Protein AF-A0A2P5E4Z8-F1 (afdb_monomer)

InterPro domains:
  IPR021109 Aspartic peptidase domain superfamily [G3DSA:2.40.70.10] (1-55)
  IPR021109 Aspartic peptidase domain superfamily [G3DSA:2.40.70.10] (56-111)
  IPR021109 Aspartic peptidase domain superfamily [SSF50630] (8-111)
  IPR032861 Xylanase inhibitor, N-terminal [PF14543] (7-56)
  IPR051708 Plant Aspartic Proteinase A1 [PTHR47967] (7-111)

Sequence (111 aa):
MKNYGDQGNIAGILGLGWGPGSLVKQLGSRAGGRFSYCLQRADGNHQRNTFLQFGSDIPSRSGLQTTDLLQYGSEEAYFVDLVDISIAGSRLHIPSDHFIRRGSRGGTIFD

Foldseek 3Di:
DDDQDPPPRDVDDAACFPDCPHPCNVCPVFQPSDKDWDDDDPPVPPPDDIDIGGDPRDDDDPPDDDFDFDDDDNDRFGFTQDQFDADPNRTPPPPSVQQDDDPPDHTHTDD

pLDDT: mean 89.05, std 12.84, range [41.41, 98.19]

Structure (mmCIF, N/CA/C/O backbone):
data_AF-A0A2P5E4Z8-F1
#
_entry.id   AF-A0A2P5E4Z8-F1
#
loop_
_atom_site.group_PDB
_atom_site.id
_atom_site.type_symbol
_atom_site.label_atom_id
_atom_site.label_alt_id
_atom_site.label_comp_id
_atom_site.label_asym_id
_atom_site.label_entity_id
_atom_site.label_seq_id
_atom_site.pdbx_PDB_ins_code
_atom_site.Cartn_x
_atom_site.Cartn_y
_atom_site.Cartn_z
_atom_site.occupancy
_atom_site.B_iso_or_equiv
_atom_site.auth_seq_id
_atom_site.auth_comp_id
_atom_site.auth_asym_id
_atom_site.auth_atom_id
_atom_site.pdbx_PDB_model_num
ATOM 1 N N . MET A 1 1 ? 28.382 20.282 -12.546 1.00 41.41 1 MET A N 1
ATOM 2 C CA . MET A 1 1 ? 27.494 19.102 -12.486 1.00 41.41 1 MET A CA 1
ATOM 3 C C . MET A 1 1 ? 26.542 19.334 -11.323 1.00 41.41 1 MET A C 1
ATOM 5 O O . MET A 1 1 ? 27.034 19.587 -10.233 1.00 41.41 1 MET A O 1
ATOM 9 N N . LYS A 1 2 ? 25.224 19.408 -11.547 1.00 44.84 2 LYS A N 1
ATOM 10 C CA . LYS A 1 2 ? 24.263 19.544 -10.439 1.00 44.84 2 LYS A CA 1
ATOM 11 C C . LYS A 1 2 ? 24.086 18.162 -9.813 1.00 4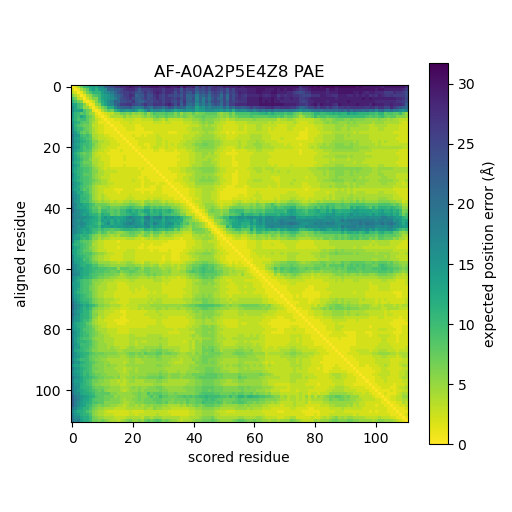4.84 2 LYS A C 1
ATOM 13 O O . LYS A 1 2 ? 23.712 17.233 -10.522 1.00 44.84 2 LYS A O 1
ATOM 18 N N . ASN A 1 3 ? 24.399 18.032 -8.529 1.00 48.16 3 ASN A N 1
ATOM 19 C CA . ASN A 1 3 ? 24.168 16.804 -7.777 1.00 48.16 3 ASN A CA 1
ATOM 20 C C . ASN A 1 3 ? 22.684 16.757 -7.394 1.00 48.16 3 ASN A C 1
ATOM 22 O O . ASN A 1 3 ? 22.186 17.645 -6.704 1.00 48.16 3 ASN A O 1
ATOM 26 N N . TYR A 1 4 ? 21.967 15.753 -7.891 1.00 50.88 4 TYR A N 1
ATOM 27 C CA . T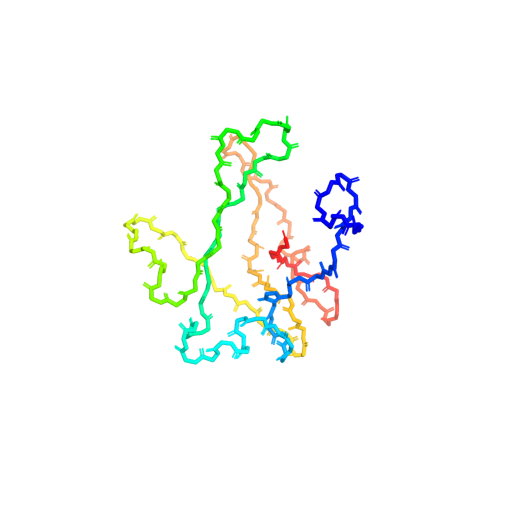YR A 1 4 ? 20.614 15.445 -7.438 1.00 50.88 4 TYR A CA 1
ATOM 28 C C . TYR A 1 4 ? 20.716 14.784 -6.056 1.00 50.88 4 TYR A C 1
ATOM 30 O O . TYR A 1 4 ? 21.504 13.855 -5.900 1.00 50.88 4 TYR A O 1
ATOM 38 N N . GLY A 1 5 ? 19.955 15.259 -5.063 1.00 54.31 5 GLY A N 1
ATOM 39 C CA . GLY A 1 5 ? 19.908 14.646 -3.725 1.00 54.31 5 GLY A CA 1
ATOM 40 C C . GLY A 1 5 ? 20.076 15.586 -2.527 1.00 54.31 5 GLY A C 1
ATOM 41 O O . GLY A 1 5 ? 19.695 15.197 -1.428 1.00 54.3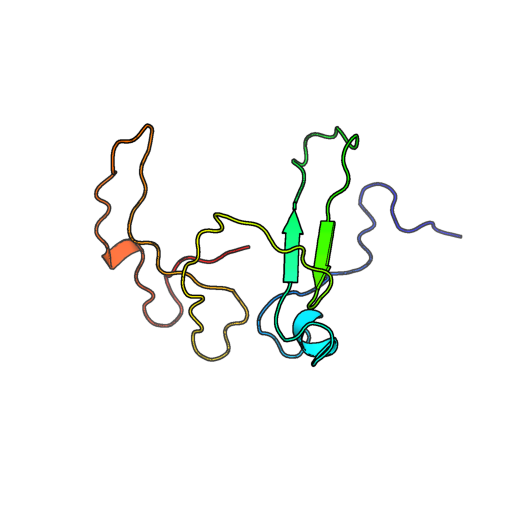1 5 GLY A O 1
ATOM 42 N N . ASP A 1 6 ? 20.545 16.823 -2.711 1.00 48.16 6 ASP A N 1
ATOM 43 C CA . ASP A 1 6 ? 20.536 17.807 -1.619 1.00 48.16 6 ASP A CA 1
ATOM 44 C C . ASP A 1 6 ? 19.133 18.420 -1.472 1.00 48.16 6 ASP A C 1
ATOM 46 O O . ASP A 1 6 ? 18.444 18.667 -2.469 1.00 48.16 6 ASP A O 1
ATOM 50 N N . GLN A 1 7 ? 18.706 18.574 -0.214 1.00 54.75 7 GLN A N 1
ATOM 51 C CA . GLN A 1 7 ? 17.349 18.871 0.273 1.00 54.75 7 GLN A CA 1
ATOM 52 C C . GLN A 1 7 ? 16.431 19.574 -0.748 1.00 54.75 7 GLN A C 1
ATOM 54 O O . GLN A 1 7 ? 16.540 20.773 -0.988 1.00 54.75 7 GLN A O 1
ATOM 59 N N . GLY A 1 8 ? 15.494 18.805 -1.321 1.00 60.41 8 GLY A N 1
ATOM 60 C CA . GLY A 1 8 ? 14.443 19.296 -2.228 1.00 60.41 8 GLY A CA 1
ATOM 61 C C . GLY A 1 8 ? 14.540 18.810 -3.679 1.00 60.41 8 GLY A C 1
ATOM 62 O O . GLY A 1 8 ? 13.572 18.936 -4.424 1.00 60.41 8 GLY A O 1
ATOM 63 N N . ASN A 1 9 ? 15.653 18.197 -4.089 1.00 67.12 9 ASN A N 1
ATOM 64 C CA . ASN A 1 9 ? 15.837 17.702 -5.460 1.00 67.12 9 ASN A CA 1
ATOM 65 C C . ASN A 1 9 ? 15.360 16.247 -5.635 1.00 67.12 9 ASN A C 1
ATOM 67 O O . ASN A 1 9 ? 16.162 15.341 -5.865 1.00 67.12 9 ASN A O 1
ATOM 71 N N . ILE A 1 10 ? 14.047 16.021 -5.532 1.00 75.25 10 ILE A N 1
ATOM 72 C CA . ILE A 1 10 ? 13.414 14.748 -5.910 1.00 75.25 10 ILE A CA 1
ATOM 73 C C . ILE A 1 10 ? 13.456 14.625 -7.439 1.00 75.25 10 ILE A C 1
ATOM 75 O O . ILE A 1 10 ? 12.907 15.464 -8.148 1.00 75.25 10 ILE A O 1
ATOM 79 N N . ALA A 1 11 ? 14.107 13.579 -7.956 1.00 84.56 11 ALA A N 1
ATOM 80 C CA . ALA A 1 11 ? 14.218 13.343 -9.400 1.00 84.56 11 ALA A CA 1
ATOM 81 C C . ALA A 1 11 ? 12.990 12.632 -10.006 1.00 84.56 11 ALA A C 1
ATOM 83 O O . ALA A 1 11 ? 12.874 12.541 -11.226 1.00 84.56 11 ALA A O 1
ATOM 84 N N . GLY A 1 12 ? 12.082 12.120 -9.171 1.00 88.12 12 GLY A N 1
ATOM 85 C CA . GLY A 1 12 ? 10.866 11.446 -9.613 1.00 88.12 12 GLY A CA 1
ATOM 86 C C . GLY A 1 12 ? 10.152 10.693 -8.494 1.00 88.12 12 GLY A C 1
ATOM 87 O O . GLY A 1 12 ? 10.535 10.767 -7.328 1.00 88.12 12 GLY A O 1
ATOM 88 N N . ILE A 1 13 ? 9.110 9.957 -8.879 1.00 89.81 13 ILE A N 1
ATOM 89 C CA . ILE A 1 13 ? 8.274 9.155 -7.983 1.00 89.81 13 ILE A CA 1
ATOM 90 C C . ILE A 1 13 ? 8.467 7.679 -8.329 1.00 89.81 13 ILE A C 1
ATOM 92 O O . ILE A 1 13 ? 8.390 7.291 -9.495 1.00 89.81 13 ILE A O 1
ATOM 96 N N . LEU A 1 14 ? 8.694 6.855 -7.308 1.00 93.31 14 LEU A N 1
ATOM 97 C CA . LEU A 1 14 ? 8.729 5.402 -7.429 1.00 93.31 14 LEU A CA 1
ATOM 98 C C . LEU A 1 14 ? 7.352 4.848 -7.048 1.00 93.31 14 LEU A C 1
ATOM 100 O O . LEU A 1 14 ? 6.993 4.818 -5.876 1.00 93.31 14 LEU A O 1
ATOM 104 N N . GLY A 1 15 ? 6.573 4.426 -8.044 1.00 95.31 15 GLY A N 1
ATOM 105 C CA . GLY A 1 15 ? 5.242 3.857 -7.825 1.00 95.31 15 GLY A CA 1
ATOM 106 C C . GLY A 1 15 ? 5.299 2.399 -7.368 1.00 95.31 15 GLY A C 1
ATOM 107 O O . GLY A 1 15 ? 5.934 1.568 -8.023 1.00 95.31 15 GLY A O 1
ATOM 108 N N . LEU A 1 16 ? 4.602 2.077 -6.276 1.00 95.94 16 LEU A N 1
ATOM 109 C CA . LEU A 1 16 ? 4.508 0.717 -5.725 1.00 95.94 16 LEU A CA 1
ATOM 110 C C . LEU A 1 16 ? 3.107 0.102 -5.809 1.00 95.94 16 LEU A C 1
ATOM 112 O O . LEU A 1 16 ? 2.969 -1.053 -5.444 1.00 95.94 16 LEU A O 1
ATOM 116 N N . GLY A 1 17 ? 2.100 0.833 -6.295 1.00 95.06 17 GLY A N 1
ATOM 117 C CA . GLY A 1 17 ? 0.706 0.377 -6.339 1.00 95.06 17 GLY A CA 1
ATOM 118 C C . GLY A 1 17 ? 0.408 -0.751 -7.337 1.00 95.06 17 GLY A C 1
ATOM 119 O O . GLY A 1 17 ? 1.288 -1.314 -7.997 1.00 95.06 17 GLY A O 1
ATOM 120 N N . TRP A 1 18 ? -0.880 -1.043 -7.519 1.00 94.31 18 TRP A N 1
ATOM 121 C CA . TRP A 1 18 ? -1.367 -2.030 -8.488 1.00 94.31 18 TRP A CA 1
ATOM 122 C C . TRP A 1 18 ? -1.280 -1.571 -9.949 1.00 94.31 18 TRP A C 1
ATOM 124 O O 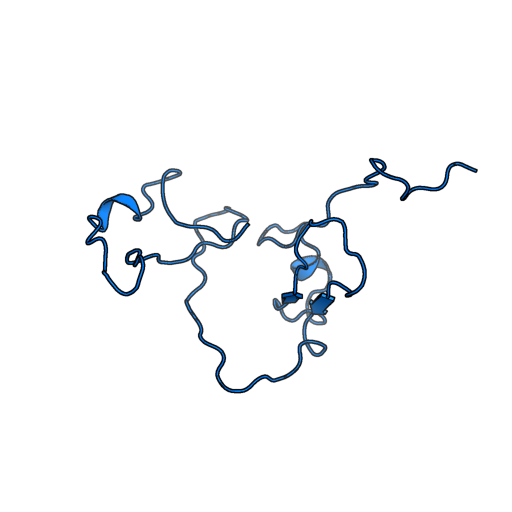. TRP A 1 18 ? -1.603 -2.350 -10.847 1.00 94.31 18 TRP A O 1
ATOM 134 N N . GLY A 1 19 ? -0.859 -0.338 -10.225 1.00 94.44 19 GLY A N 1
ATOM 135 C CA . GLY A 1 19 ? -0.763 0.203 -11.581 1.00 94.44 19 GLY A CA 1
ATOM 136 C C . GLY A 1 19 ? 0.232 -0.538 -12.475 1.00 94.44 19 GLY A C 1
ATOM 137 O O . GLY A 1 19 ? 1.264 -0.992 -11.982 1.00 94.44 19 GLY A O 1
ATOM 138 N N . PRO A 1 20 ? -0.016 -0.662 -13.795 1.00 93.38 20 PRO A N 1
ATOM 139 C CA . PRO A 1 20 ? 0.903 -1.323 -14.732 1.00 93.38 20 PRO A CA 1
ATOM 140 C C . PRO A 1 20 ? 2.300 -0.685 -14.766 1.00 93.38 20 PRO A C 1
ATOM 142 O O . PRO A 1 20 ? 3.275 -1.372 -15.056 1.00 93.38 20 PRO A O 1
ATOM 145 N N . GLY A 1 21 ? 2.402 0.606 -14.436 1.00 94.62 21 GLY A N 1
ATOM 146 C CA . GLY A 1 21 ? 3.670 1.321 -14.317 1.00 94.62 21 GLY A CA 1
ATOM 147 C C . GLY A 1 21 ? 4.401 1.116 -12.987 1.00 94.62 21 GLY A C 1
ATOM 148 O O . GLY A 1 21 ? 5.476 1.684 -12.819 1.00 94.62 21 GLY A O 1
ATOM 149 N N . SER A 1 22 ? 3.872 0.344 -12.032 1.00 96.00 22 SER A N 1
ATOM 150 C CA . SER A 1 22 ? 4.527 0.174 -10.733 1.00 96.00 22 SER A CA 1
ATOM 151 C C . SER A 1 22 ? 5.798 -0.663 -10.830 1.00 96.00 22 SER A C 1
ATOM 153 O O . SER A 1 22 ? 5.893 -1.604 -11.623 1.00 96.00 22 SER A O 1
ATOM 155 N N . LEU A 1 23 ? 6.786 -0.355 -9.987 1.00 97.19 23 LEU A N 1
ATOM 156 C CA . LEU A 1 23 ? 8.047 -1.095 -9.963 1.00 97.19 23 LEU A CA 1
ATOM 157 C C . LEU A 1 23 ? 7.822 -2.573 -9.609 1.00 97.19 23 LEU A C 1
ATOM 159 O O . LEU A 1 23 ? 8.480 -3.449 -10.167 1.00 97.19 23 LEU A O 1
ATOM 163 N N . VAL A 1 24 ? 6.844 -2.859 -8.743 1.00 96.38 24 VAL A N 1
ATOM 164 C CA . VAL A 1 24 ? 6.453 -4.229 -8.372 1.00 96.38 24 VAL A CA 1
ATOM 165 C C . VAL A 1 24 ? 6.017 -5.020 -9.609 1.00 96.38 24 VAL A C 1
ATOM 167 O O . VAL A 1 24 ? 6.453 -6.158 -9.789 1.00 96.38 24 VAL A O 1
ATOM 170 N N . LYS A 1 25 ? 5.205 -4.419 -10.493 1.00 96.25 25 LYS A N 1
ATOM 171 C CA . LYS A 1 25 ? 4.789 -5.056 -11.750 1.00 96.25 25 LYS A CA 1
ATOM 172 C C . LYS A 1 25 ? 5.921 -5.141 -12.768 1.00 96.25 25 LYS A C 1
ATOM 174 O O . LYS A 1 25 ? 6.077 -6.188 -13.391 1.00 96.25 25 LYS A O 1
ATOM 179 N N . GLN A 1 26 ? 6.735 -4.095 -12.903 1.00 97.25 26 GLN A N 1
ATOM 180 C CA . GLN A 1 26 ? 7.869 -4.076 -13.837 1.00 97.25 26 GLN A CA 1
ATOM 181 C C . GLN A 1 26 ? 8.922 -5.147 -13.515 1.00 97.25 26 GLN A C 1
ATOM 183 O O . GLN A 1 26 ? 9.505 -5.736 -14.422 1.00 97.25 26 GLN A O 1
ATOM 188 N N . LEU A 1 27 ? 9.144 -5.448 -12.232 1.00 97.38 27 LEU A N 1
ATOM 189 C CA . LEU A 1 27 ? 10.038 -6.527 -11.800 1.00 97.38 27 LEU A CA 1
ATOM 190 C C . LEU A 1 27 ? 9.469 -7.933 -12.063 1.00 97.38 27 LEU A C 1
ATOM 192 O O . LEU A 1 27 ? 10.224 -8.910 -12.038 1.00 97.38 27 LEU A O 1
ATOM 196 N N . GLY A 1 28 ? 8.163 -8.053 -12.313 1.00 96.44 28 GLY A N 1
ATOM 197 C CA . GLY A 1 28 ? 7.500 -9.303 -12.675 1.00 96.44 28 GLY A CA 1
ATOM 198 C C . GLY A 1 28 ? 7.802 -10.437 -11.695 1.00 96.44 28 GLY A C 1
ATOM 199 O O . GLY A 1 28 ? 7.630 -10.302 -10.481 1.00 96.44 28 GLY A O 1
ATOM 200 N N . SER A 1 29 ? 8.296 -11.562 -12.216 1.00 96.75 29 SER A N 1
ATOM 201 C CA . SER A 1 29 ? 8.627 -12.748 -11.416 1.00 96.75 29 SER A CA 1
ATOM 202 C C . SER A 1 29 ? 9.716 -12.510 -10.366 1.00 96.75 29 SER A C 1
ATOM 204 O O . SER A 1 29 ? 9.731 -13.218 -9.364 1.00 96.75 29 SER A O 1
ATOM 206 N N . ARG A 1 30 ? 10.587 -11.501 -10.537 1.00 96.56 30 ARG A N 1
ATOM 207 C CA . ARG A 1 30 ? 11.627 -11.169 -9.546 1.00 96.56 30 ARG A CA 1
ATOM 208 C C . ARG A 1 30 ? 11.026 -10.614 -8.260 1.00 96.56 30 ARG A C 1
ATOM 210 O O . ARG A 1 30 ? 11.458 -10.986 -7.177 1.00 96.56 30 ARG A O 1
A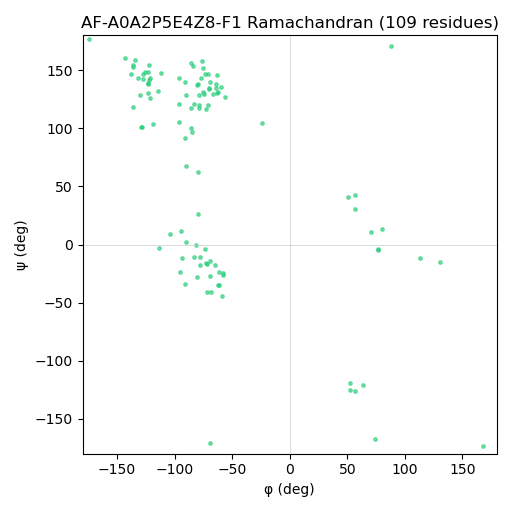TOM 217 N N . ALA A 1 31 ? 10.010 -9.758 -8.375 1.00 96.75 31 ALA A N 1
ATOM 218 C CA . ALA A 1 31 ? 9.248 -9.300 -7.216 1.00 96.75 31 ALA A CA 1
ATOM 219 C C . ALA A 1 31 ? 8.191 -10.327 -6.789 1.00 96.75 31 ALA A C 1
ATOM 221 O O . ALA A 1 31 ? 7.805 -10.374 -5.622 1.00 96.75 31 ALA A O 1
ATOM 222 N N . GLY A 1 32 ? 7.685 -11.140 -7.723 1.00 95.94 32 GLY A N 1
ATOM 223 C CA . GLY A 1 32 ? 6.613 -12.099 -7.456 1.00 95.94 32 GLY A CA 1
ATOM 224 C C . GLY A 1 32 ? 5.360 -11.429 -6.885 1.00 95.94 32 GLY A C 1
ATOM 225 O O . GLY A 1 32 ? 4.682 -12.021 -6.053 1.00 95.94 32 GLY A O 1
ATOM 226 N N . GLY A 1 33 ? 5.112 -10.166 -7.253 1.00 94.62 33 GLY A N 1
ATOM 227 C CA . GLY A 1 33 ? 4.018 -9.354 -6.713 1.00 94.62 33 GLY A CA 1
ATOM 228 C C . GLY A 1 33 ? 4.192 -8.905 -5.257 1.00 94.62 33 GLY A C 1
ATOM 229 O O . GLY A 1 33 ? 3.233 -8.417 -4.670 1.00 94.62 33 GLY A O 1
ATOM 230 N N . ARG A 1 34 ? 5.377 -9.072 -4.654 1.00 95.50 34 ARG A N 1
ATOM 231 C CA . ARG A 1 34 ? 5.621 -8.789 -3.233 1.00 95.50 34 ARG A CA 1
ATOM 232 C C . ARG A 1 34 ? 6.732 -7.769 -3.044 1.00 95.50 34 ARG A C 1
ATOM 234 O O . ARG A 1 34 ? 7.773 -7.826 -3.701 1.00 95.50 34 ARG A O 1
ATOM 241 N N . PHE A 1 35 ? 6.529 -6.898 -2.069 1.00 96.31 35 PHE A N 1
ATOM 242 C CA . PHE A 1 35 ? 7.545 -6.007 -1.534 1.00 96.31 35 PHE A CA 1
ATOM 243 C C . PHE A 1 35 ? 7.347 -5.861 -0.024 1.00 96.31 35 PHE A C 1
ATOM 245 O O . PHE A 1 35 ? 6.276 -6.154 0.505 1.00 96.31 35 PHE A O 1
ATOM 252 N N . SER A 1 36 ? 8.387 -5.429 0.676 1.00 95.44 36 SER A N 1
ATOM 253 C CA . SER A 1 36 ? 8.310 -5.041 2.083 1.00 95.44 36 SER A CA 1
ATOM 254 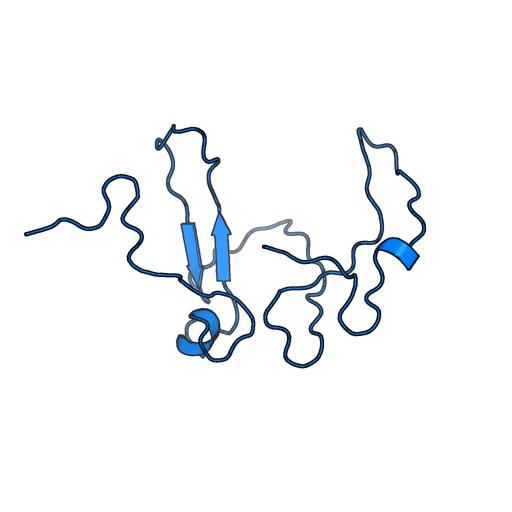C C . SER A 1 36 ? 9.127 -3.782 2.296 1.00 95.44 36 SER A C 1
ATOM 256 O O . SER A 1 36 ? 10.159 -3.602 1.643 1.00 95.44 36 SER A O 1
ATOM 258 N N . TYR A 1 37 ? 8.682 -2.925 3.208 1.00 93.50 37 TYR A N 1
ATOM 259 C CA . TYR A 1 37 ? 9.410 -1.719 3.552 1.00 93.50 37 TYR A CA 1
ATOM 260 C C . TYR A 1 37 ? 9.465 -1.492 5.058 1.00 93.50 37 TYR A C 1
ATOM 262 O O . TYR A 1 37 ? 8.590 -1.906 5.816 1.00 93.50 37 TYR A O 1
ATOM 270 N N . CYS A 1 38 ? 10.515 -0.800 5.485 1.00 90.06 38 CYS A N 1
ATOM 271 C CA . CYS A 1 38 ? 10.646 -0.265 6.831 1.00 90.06 38 CYS A CA 1
ATOM 272 C C . CYS A 1 38 ? 11.024 1.209 6.699 1.00 90.06 38 CYS A C 1
ATOM 274 O O . CYS A 1 38 ? 12.173 1.538 6.387 1.00 90.06 38 CYS A O 1
ATOM 276 N N . LEU A 1 39 ? 10.030 2.083 6.870 1.00 87.44 39 LEU A N 1
ATOM 277 C CA . LEU A 1 39 ? 10.231 3.528 6.857 1.00 87.44 39 LEU A CA 1
ATOM 278 C C . LEU A 1 39 ? 10.751 3.976 8.223 1.00 87.44 39 LEU A C 1
ATOM 280 O O . LEU A 1 39 ? 10.271 3.534 9.266 1.00 87.44 39 LEU A O 1
ATOM 284 N N . GLN A 1 40 ? 11.737 4.865 8.205 1.00 85.06 40 GLN A N 1
ATOM 285 C CA . GLN A 1 40 ? 12.191 5.568 9.396 1.00 85.06 40 GLN A CA 1
ATOM 286 C C . GLN A 1 40 ? 11.319 6.803 9.600 1.00 85.06 40 GLN A C 1
ATOM 288 O O . GLN A 1 40 ? 10.735 7.336 8.653 1.00 85.06 40 GLN A O 1
ATOM 293 N N . ARG A 1 41 ? 11.249 7.276 10.843 1.00 80.81 41 ARG A N 1
ATOM 294 C CA . ARG A 1 41 ? 10.591 8.549 11.134 1.00 80.81 41 ARG A CA 1
ATOM 295 C C . ARG A 1 41 ? 11.365 9.672 10.446 1.00 80.81 41 ARG A C 1
ATOM 297 O O . ARG A 1 41 ? 12.590 9.689 10.466 1.00 80.81 41 ARG A O 1
ATOM 304 N N . ALA A 1 42 ? 10.644 10.620 9.861 1.00 74.38 42 ALA A N 1
ATOM 305 C CA . ALA A 1 42 ? 11.229 11.833 9.305 1.00 74.38 42 ALA A CA 1
ATOM 306 C C . ALA A 1 4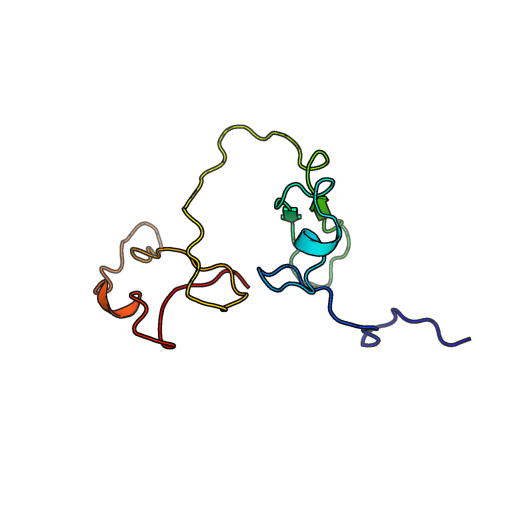2 ? 11.518 12.849 10.428 1.00 74.38 42 ALA A C 1
ATOM 308 O O . ALA A 1 42 ? 10.914 13.914 10.482 1.00 74.38 42 ALA A O 1
ATOM 309 N N . ASP A 1 43 ? 12.391 12.491 11.371 1.00 78.19 43 ASP A N 1
ATOM 310 C CA . ASP A 1 43 ? 12.750 13.317 12.536 1.00 78.19 43 ASP A CA 1
ATOM 311 C C . ASP A 1 43 ? 14.131 13.991 12.402 1.00 78.19 43 ASP A C 1
ATOM 313 O O . ASP A 1 43 ? 14.639 14.582 13.353 1.00 78.19 43 ASP A O 1
ATOM 317 N N . GLY A 1 44 ? 14.737 13.915 11.212 1.00 67.94 44 GLY A N 1
ATOM 318 C CA . GLY A 1 44 ? 16.067 14.456 10.919 1.00 67.94 44 GLY A CA 1
ATOM 319 C C . GLY A 1 44 ? 17.222 13.611 11.463 1.00 67.94 44 GLY A C 1
ATOM 320 O O . GLY A 1 44 ? 18.380 13.905 11.165 1.00 67.94 44 GLY A O 1
ATOM 321 N N . ASN A 1 45 ? 16.943 12.541 12.216 1.00 70.38 45 ASN A N 1
ATOM 322 C CA . ASN A 1 45 ? 17.963 11.629 12.709 1.00 70.38 45 ASN A CA 1
ATOM 323 C C . ASN A 1 45 ? 18.191 10.476 11.716 1.00 70.38 45 ASN A C 1
ATOM 325 O O . ASN A 1 45 ? 17.578 9.412 11.787 1.00 70.38 45 ASN A O 1
ATOM 329 N N . HIS A 1 46 ? 19.138 10.665 10.798 1.00 70.19 46 HIS A N 1
ATOM 330 C CA . HIS A 1 46 ? 19.486 9.683 9.761 1.00 70.19 46 HIS A CA 1
ATOM 331 C C . HIS A 1 46 ? 20.401 8.541 10.247 1.00 70.19 46 HIS A C 1
ATOM 333 O O . HIS A 1 46 ? 21.141 7.954 9.464 1.00 70.19 46 HIS A O 1
ATOM 339 N N . GLN A 1 47 ? 20.371 8.196 11.537 1.00 72.94 47 GLN A N 1
ATOM 340 C CA . GLN A 1 47 ? 21.201 7.120 12.099 1.00 72.94 47 GLN A CA 1
ATOM 341 C C . GLN A 1 47 ? 20.807 5.709 11.634 1.00 72.94 47 GLN A C 1
ATOM 343 O O . GLN A 1 47 ? 21.560 4.761 11.859 1.00 72.94 47 GLN A O 1
ATOM 348 N N . ARG A 1 48 ? 19.629 5.535 11.022 1.00 74.56 48 A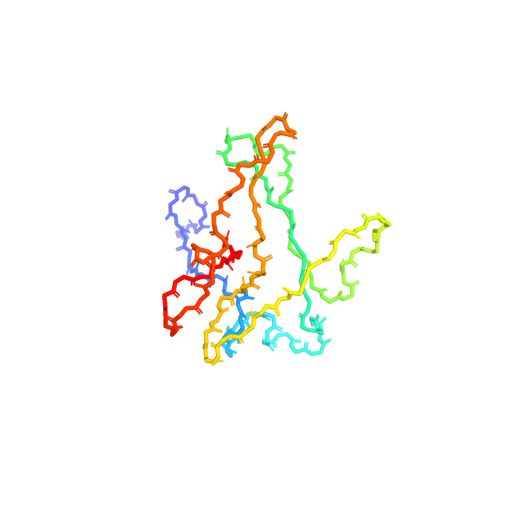RG A N 1
ATOM 349 C CA . ARG A 1 48 ? 19.129 4.235 10.556 1.00 74.56 48 ARG A CA 1
ATOM 350 C C . ARG A 1 48 ? 18.724 4.301 9.091 1.00 74.56 48 ARG A C 1
ATOM 352 O O . ARG A 1 48 ? 18.115 5.271 8.652 1.00 74.56 48 ARG A O 1
ATOM 359 N N . ASN A 1 49 ? 18.997 3.222 8.366 1.00 81.00 49 ASN A N 1
ATOM 360 C CA . ASN A 1 49 ? 18.562 3.080 6.983 1.00 81.00 49 ASN A CA 1
ATOM 361 C C . ASN A 1 49 ? 17.068 2.730 6.919 1.00 81.00 49 ASN A C 1
ATOM 363 O O . ASN A 1 49 ? 16.549 1.973 7.750 1.00 81.00 49 ASN A O 1
ATOM 367 N N . THR A 1 50 ? 16.380 3.274 5.916 1.00 86.31 50 THR A N 1
ATOM 368 C CA . THR A 1 50 ? 15.125 2.699 5.427 1.00 86.31 50 THR A CA 1
ATOM 369 C C . THR A 1 50 ? 15.444 1.475 4.577 1.00 86.31 50 THR A C 1
ATOM 371 O O . THR A 1 50 ? 16.550 1.337 4.052 1.00 86.31 50 THR A O 1
ATOM 374 N N . PHE A 1 51 ? 14.477 0.574 4.431 1.00 90.56 51 PHE A N 1
ATOM 375 C CA . PHE A 1 51 ? 14.619 -0.577 3.543 1.00 90.56 51 PHE A CA 1
ATOM 376 C C . PHE A 1 51 ? 13.393 -0.707 2.655 1.00 90.56 51 PHE A C 1
ATOM 378 O O . PHE A 1 51 ? 12.274 -0.471 3.110 1.00 90.56 51 PHE A O 1
ATOM 385 N N . LEU A 1 52 ? 13.629 -1.121 1.413 1.00 95.19 52 LEU A N 1
ATOM 386 C CA . LEU A 1 52 ? 12.631 -1.567 0.452 1.00 95.19 52 LEU A CA 1
ATOM 387 C C . LEU A 1 52 ? 13.191 -2.825 -0.216 1.00 95.19 52 LEU A C 1
ATOM 389 O O . LEU A 1 52 ? 14.261 -2.782 -0.819 1.00 95.19 52 LEU A O 1
ATOM 393 N N . GLN A 1 53 ? 12.501 -3.947 -0.052 1.00 96.44 53 GLN A N 1
ATOM 394 C CA . GLN A 1 53 ? 12.926 -5.266 -0.529 1.00 96.44 53 GLN A CA 1
ATOM 395 C C . GLN A 1 53 ? 11.811 -5.892 -1.356 1.00 96.44 53 GLN A C 1
ATOM 397 O O . GLN A 1 53 ? 10.637 -5.694 -1.046 1.00 96.44 53 GLN A O 1
ATOM 402 N N . PHE A 1 54 ? 12.170 -6.669 -2.375 1.00 97.44 54 PHE A N 1
ATOM 403 C CA . PHE A 1 54 ? 11.225 -7.275 -3.312 1.00 97.44 54 PHE A CA 1
ATOM 404 C C . PHE A 1 54 ? 11.380 -8.793 -3.336 1.00 97.44 54 PHE A C 1
ATOM 406 O O . PHE A 1 54 ? 12.479 -9.316 -3.172 1.00 97.44 54 PHE A O 1
ATOM 413 N N . GLY A 1 55 ? 10.278 -9.504 -3.576 1.00 96.75 55 GLY A N 1
ATOM 414 C CA . GLY A 1 55 ? 10.308 -10.939 -3.851 1.00 96.75 55 GLY A CA 1
ATOM 415 C C . GLY A 1 55 ? 11.063 -11.767 -2.811 1.00 96.75 55 GLY A C 1
ATOM 416 O O . GLY A 1 55 ? 10.653 -11.835 -1.655 1.00 96.75 55 GLY A O 1
ATOM 417 N N . SER A 1 56 ? 12.117 -12.459 -3.247 1.00 96.06 56 SER A N 1
ATOM 418 C CA . SER A 1 56 ? 12.928 -13.353 -2.407 1.00 96.06 56 SER A CA 1
ATOM 419 C C . SER A 1 56 ? 13.828 -12.634 -1.404 1.00 96.06 56 SER A C 1
ATOM 421 O O . SER A 1 56 ? 14.289 -13.274 -0.464 1.00 96.06 56 SER A O 1
ATOM 423 N N . ASP A 1 57 ? 14.062 -11.332 -1.575 1.00 95.88 57 ASP A N 1
ATOM 424 C CA . ASP A 1 57 ? 14.913 -10.553 -0.666 1.00 95.88 57 ASP A CA 1
ATOM 425 C C . ASP A 1 57 ? 14.182 -10.182 0.632 1.00 95.88 57 ASP A C 1
ATOM 427 O O . ASP A 1 57 ? 14.798 -9.698 1.582 1.00 95.88 57 ASP A O 1
ATOM 431 N N . ILE A 1 58 ? 12.864 -10.402 0.683 1.00 95.94 58 ILE A N 1
ATOM 432 C CA . ILE A 1 58 ? 12.042 -10.175 1.869 1.00 95.94 58 ILE A CA 1
ATOM 433 C C . ILE A 1 58 ? 12.352 -11.278 2.896 1.00 95.94 58 ILE A C 1
ATOM 435 O O . ILE A 1 58 ? 12.070 -12.453 2.635 1.00 95.94 58 ILE A O 1
ATOM 439 N N . PRO A 1 59 ? 12.895 -10.944 4.081 1.00 92.19 59 PRO A N 1
ATOM 440 C CA . PRO A 1 59 ? 13.253 -11.935 5.081 1.00 92.19 59 PRO A CA 1
ATOM 441 C C . PRO A 1 59 ? 12.003 -12.583 5.674 1.00 92.19 59 PRO A C 1
ATOM 443 O O . PRO A 1 59 ? 11.022 -11.907 5.993 1.00 92.19 59 PRO A O 1
ATOM 446 N N . SER A 1 60 ? 12.071 -13.895 5.899 1.00 91.19 60 SER A N 1
ATOM 447 C CA . SER A 1 60 ? 11.049 -14.597 6.674 1.00 91.19 60 SER A CA 1
ATOM 448 C C . SER A 1 60 ? 11.038 -14.074 8.111 1.00 91.19 60 SER A C 1
ATOM 450 O O . SER A 1 60 ? 12.084 -13.970 8.757 1.00 91.19 60 SER A O 1
ATOM 452 N N . ARG A 1 61 ? 9.853 -13.729 8.615 1.00 88.06 61 ARG A N 1
ATOM 453 C CA . ARG A 1 61 ? 9.647 -13.263 9.989 1.00 88.06 61 ARG A CA 1
ATOM 454 C C . ARG A 1 61 ? 8.507 -14.053 10.611 1.00 88.06 61 ARG A C 1
ATOM 456 O O . ARG A 1 61 ? 7.423 -14.142 10.042 1.00 88.06 61 ARG A O 1
ATOM 463 N N . SER A 1 62 ? 8.747 -14.612 11.790 1.00 93.75 62 SER A N 1
ATOM 464 C CA . SER A 1 62 ? 7.705 -15.257 12.588 1.00 93.75 62 SER A CA 1
ATOM 465 C C . SER A 1 62 ? 6.780 -14.215 13.220 1.00 93.75 62 SER A C 1
ATOM 467 O O . SER A 1 62 ? 7.237 -13.144 13.615 1.00 93.75 62 SER A O 1
ATOM 469 N N . GLY A 1 63 ? 5.498 -14.551 13.376 1.00 93.44 63 GLY A N 1
ATOM 470 C CA . GLY A 1 63 ? 4.530 -13.707 14.089 1.00 93.44 63 GLY A CA 1
ATOM 471 C C . GLY A 1 63 ? 3.967 -12.533 13.283 1.00 93.44 63 GLY A C 1
ATOM 472 O O . GLY A 1 63 ? 3.340 -11.651 13.868 1.00 93.44 63 GLY A O 1
ATOM 473 N N . LEU A 1 64 ? 4.171 -12.511 11.960 1.00 92.38 64 LEU A N 1
ATOM 474 C CA . LEU A 1 64 ? 3.515 -11.542 11.083 1.00 92.38 64 LEU A CA 1
ATOM 475 C C . LEU A 1 64 ? 1.992 -11.688 11.170 1.00 92.38 64 LEU A C 1
ATOM 477 O O . LEU A 1 64 ? 1.465 -12.797 11.131 1.00 92.38 64 LEU A O 1
ATOM 481 N N . GLN A 1 65 ? 1.310 -10.552 11.271 1.00 95.19 65 GLN A N 1
ATOM 482 C CA . GLN A 1 65 ? -0.140 -10.467 11.146 1.00 95.19 65 GLN A CA 1
ATOM 483 C C . GLN A 1 65 ? -0.483 -10.078 9.711 1.00 95.19 65 GLN A C 1
ATOM 485 O O . GLN A 1 65 ? 0.232 -9.284 9.095 1.00 95.19 65 GLN A O 1
ATOM 490 N N . THR A 1 66 ? -1.565 -10.636 9.181 1.00 94.69 66 THR A N 1
ATOM 491 C CA . THR A 1 66 ? -1.995 -10.407 7.801 1.00 94.69 66 THR A CA 1
ATOM 492 C C . THR A 1 66 ? -3.435 -9.933 7.771 1.00 94.69 66 THR A C 1
ATOM 494 O O . THR A 1 66 ? -4.250 -10.330 8.599 1.00 94.69 66 THR A O 1
ATOM 497 N N . THR A 1 67 ? -3.737 -9.107 6.782 1.00 96.31 67 THR A N 1
ATOM 498 C CA . THR A 1 67 ? -5.096 -8.753 6.386 1.00 96.31 67 THR A CA 1
ATOM 499 C C . THR A 1 67 ? -5.171 -8.800 4.866 1.00 96.31 67 THR A C 1
ATOM 501 O O . THR A 1 67 ? -4.141 -8.659 4.195 1.00 96.31 67 THR A O 1
ATOM 504 N N . ASP A 1 68 ? -6.364 -9.020 4.331 1.00 95.94 68 ASP A N 1
ATOM 505 C CA . ASP A 1 68 ? -6.567 -9.079 2.892 1.00 95.94 68 ASP A CA 1
ATOM 506 C C . ASP A 1 68 ? -6.395 -7.690 2.275 1.00 95.94 68 ASP A C 1
ATOM 508 O O . ASP A 1 68 ? -6.922 -6.685 2.762 1.00 95.94 68 ASP A O 1
ATOM 512 N N . LEU A 1 69 ? -5.656 -7.647 1.167 1.00 96.06 69 LEU A N 1
ATOM 513 C CA . LEU A 1 69 ? -5.601 -6.470 0.316 1.00 96.06 69 LEU A CA 1
ATOM 514 C C . LEU A 1 69 ? -6.804 -6.499 -0.624 1.00 96.06 69 LEU A C 1
ATOM 516 O O . LEU A 1 69 ? -6.973 -7.429 -1.412 1.00 96.06 69 LEU A O 1
ATOM 520 N N . LEU A 1 70 ? -7.627 -5.462 -0.548 1.00 95.44 70 LEU A N 1
ATOM 521 C CA . LEU A 1 70 ? -8.805 -5.295 -1.385 1.00 95.44 70 LEU A CA 1
ATOM 522 C C . LEU A 1 70 ? -8.433 -4.510 -2.647 1.00 95.44 70 LEU A C 1
ATOM 524 O O . LEU A 1 70 ? -7.680 -3.534 -2.598 1.00 95.44 70 LEU A O 1
ATOM 528 N N . GLN A 1 71 ? -8.990 -4.917 -3.785 1.00 93.25 71 GLN A N 1
ATOM 529 C CA . GLN A 1 71 ? -8.816 -4.225 -5.058 1.00 93.25 71 GLN A CA 1
ATOM 530 C C . GLN A 1 71 ? -10.178 -3.843 -5.635 1.00 93.25 71 GLN A C 1
ATOM 532 O O . GLN A 1 71 ? -11.078 -4.675 -5.743 1.00 93.25 71 GLN A O 1
ATOM 537 N N . TYR A 1 72 ? -10.322 -2.577 -6.027 1.00 93.19 72 TYR A N 1
ATOM 538 C CA . TYR A 1 72 ? -11.571 -2.033 -6.551 1.00 93.19 72 TYR A CA 1
ATOM 539 C C . TYR A 1 72 ? -11.379 -1.544 -7.984 1.00 93.19 72 TYR A C 1
ATOM 541 O O . TYR A 1 72 ? -10.820 -0.477 -8.213 1.00 93.19 72 TYR A O 1
ATOM 549 N N . GLY A 1 73 ? -11.864 -2.310 -8.963 1.00 92.06 73 GLY A N 1
ATOM 550 C CA . GLY A 1 73 ? -11.762 -1.935 -10.375 1.00 92.06 73 GLY A CA 1
ATOM 551 C C . GLY A 1 73 ? -10.313 -1.683 -10.806 1.00 92.06 73 GLY A C 1
ATOM 552 O O . GLY A 1 73 ? -9.453 -2.540 -10.622 1.00 92.06 73 GLY A O 1
ATOM 553 N N . SER A 1 74 ? -10.054 -0.507 -11.380 1.00 92.38 74 SER A N 1
ATOM 554 C CA . SER A 1 74 ? -8.723 -0.073 -11.827 1.00 92.38 74 SER A CA 1
ATOM 555 C C . SER A 1 74 ? -7.962 0.766 -10.795 1.00 92.38 74 SER A C 1
ATOM 557 O O . SER A 1 74 ? 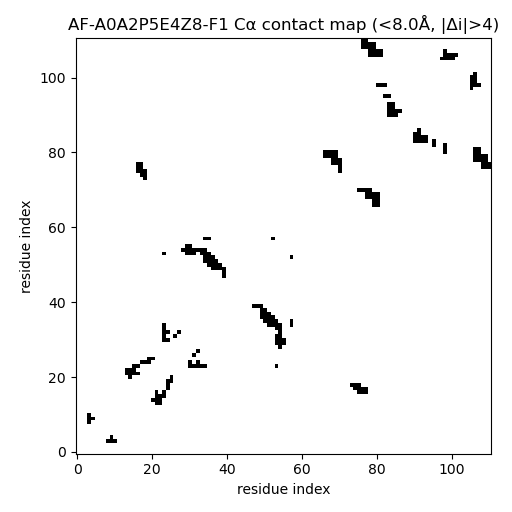-6.977 1.403 -11.155 1.00 92.38 74 SER A O 1
ATOM 559 N N . GLU A 1 75 ? -8.425 0.825 -9.544 1.00 94.19 75 GLU A N 1
ATOM 560 C CA . GLU A 1 75 ? -7.737 1.573 -8.490 1.00 94.19 75 GLU A CA 1
ATOM 561 C C . GLU A 1 75 ? -6.356 0.972 -8.208 1.00 94.19 75 GLU A C 1
ATOM 563 O O . GLU A 1 75 ? -6.192 -0.246 -8.085 1.00 94.19 75 GLU A O 1
ATOM 568 N N . GLU A 1 76 ? -5.358 1.846 -8.091 1.00 94.69 76 GLU A N 1
ATOM 569 C CA . GLU A 1 76 ? -3.965 1.436 -7.908 1.00 94.69 76 GLU A CA 1
ATOM 570 C C . GLU A 1 76 ? -3.543 1.370 -6.434 1.00 94.69 76 GLU A C 1
ATOM 572 O O . GLU A 1 76 ? -2.493 0.807 -6.127 1.00 94.69 76 GLU A O 1
ATOM 577 N N . ALA A 1 77 ? -4.359 1.904 -5.522 1.00 95.06 77 ALA A N 1
ATOM 578 C CA . ALA A 1 77 ? -4.088 1.902 -4.089 1.00 95.06 77 ALA A CA 1
ATOM 579 C C . ALA A 1 77 ? -4.323 0.526 -3.444 1.00 95.06 77 ALA A C 1
ATOM 581 O O . ALA A 1 77 ? -5.166 -0.264 -3.877 1.00 95.06 77 ALA A O 1
ATOM 582 N N . TYR A 1 78 ? -3.596 0.259 -2.361 1.00 96.12 78 TYR A N 1
ATOM 583 C CA . TYR A 1 78 ? -3.768 -0.934 -1.538 1.00 96.12 78 TYR A CA 1
ATOM 584 C C . TYR A 1 78 ? -4.861 -0.696 -0.499 1.00 96.12 78 TYR A C 1
ATOM 586 O O . TYR A 1 78 ? -4.605 -0.063 0.524 1.00 96.12 78 TYR A O 1
ATOM 594 N N . PHE A 1 79 ? -6.075 -1.188 -0.752 1.00 96.69 79 PHE A N 1
ATOM 595 C CA . PHE A 1 79 ? -7.163 -1.082 0.218 1.00 96.69 79 PHE A CA 1
ATOM 596 C C . PHE A 1 79 ? -7.112 -2.207 1.249 1.00 96.69 79 PHE A C 1
ATOM 598 O O . PHE A 1 79 ? -6.647 -3.307 0.957 1.00 96.69 79 PHE A O 1
ATOM 605 N N . VAL A 1 80 ? -7.656 -1.943 2.431 1.00 96.19 80 VAL A N 1
ATOM 606 C CA . VAL A 1 80 ? -7.872 -2.930 3.496 1.00 96.19 80 VAL A CA 1
ATOM 607 C C . VAL A 1 80 ? -9.263 -2.788 4.095 1.00 96.19 80 VAL A C 1
ATOM 609 O O . VAL A 1 80 ? -9.890 -1.728 4.002 1.00 96.19 80 VAL A O 1
ATOM 612 N N . ASP A 1 81 ? -9.729 -3.859 4.732 1.00 94.88 81 ASP A N 1
ATOM 613 C CA . ASP A 1 81 ? -10.967 -3.856 5.505 1.00 94.88 81 ASP A CA 1
ATOM 614 C C . ASP A 1 81 ? -10.711 -3.362 6.939 1.00 94.88 81 ASP A C 1
ATOM 616 O O . ASP A 1 81 ? -10.243 -4.107 7.804 1.00 94.88 81 ASP A O 1
ATOM 620 N N . LEU A 1 82 ? -10.956 -2.072 7.190 1.00 96.00 82 LEU A N 1
ATOM 621 C CA . LEU A 1 82 ? -10.871 -1.501 8.534 1.00 96.00 82 LEU A CA 1
ATOM 622 C C . LEU A 1 82 ? -12.196 -1.705 9.269 1.00 96.00 82 LEU A C 1
ATOM 624 O O . LEU A 1 82 ? -13.222 -1.147 8.886 1.00 96.00 82 LEU A O 1
ATOM 628 N N . VAL A 1 83 ? -12.151 -2.461 10.363 1.00 95.19 83 VAL A N 1
ATOM 629 C CA . VAL A 1 83 ? -13.354 -2.825 11.127 1.00 95.19 83 VAL A CA 1
ATOM 630 C C . VAL A 1 83 ? -13.689 -1.849 12.255 1.00 95.19 83 VAL A C 1
ATOM 632 O O . VAL A 1 83 ? -14.862 -1.671 12.576 1.00 95.19 83 VAL A O 1
ATOM 635 N N . ASP A 1 84 ? -12.679 -1.263 12.904 1.00 96.69 84 ASP A N 1
ATOM 636 C CA . ASP A 1 84 ? -12.821 -0.239 13.947 1.00 96.69 84 ASP A CA 1
ATOM 637 C C . ASP A 1 84 ? -11.453 0.309 14.366 1.00 96.69 84 ASP A C 1
ATOM 639 O O . ASP A 1 84 ? -10.404 -0.184 13.952 1.00 96.69 84 ASP A O 1
ATOM 643 N N . ILE A 1 85 ? -11.472 1.289 15.264 1.00 97.50 85 ILE A N 1
ATOM 644 C CA . ILE A 1 85 ? -10.299 1.905 15.868 1.00 97.50 85 ILE A CA 1
ATOM 645 C C . ILE A 1 85 ? -10.380 1.727 17.386 1.00 97.50 85 ILE A C 1
ATOM 647 O O . ILE A 1 85 ? -11.452 1.787 17.990 1.00 97.50 85 ILE A O 1
ATOM 651 N N . SER A 1 86 ? -9.232 1.497 18.022 1.00 97.81 86 SER A N 1
ATOM 652 C CA . SER A 1 86 ? -9.113 1.473 19.482 1.00 97.81 86 SER A CA 1
ATOM 653 C C . SER A 1 86 ? -8.081 2.490 19.948 1.00 97.81 86 SER A C 1
ATOM 655 O O . SER A 1 86 ? -7.013 2.611 19.350 1.00 97.81 86 SER A O 1
ATOM 657 N N . ILE A 1 87 ? -8.377 3.195 21.039 1.00 98.19 87 ILE A N 1
ATOM 658 C CA . ILE A 1 87 ? -7.463 4.141 21.689 1.00 98.19 87 ILE A CA 1
ATOM 659 C C . ILE A 1 87 ? -7.265 3.677 23.128 1.00 98.19 87 ILE A C 1
ATOM 661 O O . ILE A 1 87 ? -8.235 3.452 23.847 1.00 98.19 87 ILE A O 1
ATOM 665 N N . ALA A 1 88 ? -6.006 3.496 23.542 1.00 97.50 88 ALA A N 1
ATOM 666 C CA . ALA A 1 88 ? -5.655 3.001 24.879 1.00 97.50 88 ALA A CA 1
ATOM 667 C C . ALA A 1 88 ? -6.417 1.712 25.276 1.00 97.50 88 ALA A C 1
ATOM 669 O O . ALA A 1 88 ? -6.902 1.575 26.396 1.00 97.50 88 ALA A O 1
ATOM 670 N N . GLY A 1 89 ? -6.571 0.778 24.329 1.00 97.06 89 GLY A N 1
ATOM 671 C CA . GLY A 1 89 ? -7.288 -0.489 24.529 1.00 97.06 89 GLY A CA 1
ATOM 672 C C . GLY A 1 89 ? -8.818 -0.384 24.531 1.00 97.06 89 GLY A C 1
ATOM 673 O O . GLY A 1 89 ? -9.490 -1.408 24.589 1.00 97.06 89 GLY A O 1
ATOM 674 N N . SER A 1 90 ? -9.379 0.822 24.428 1.00 98.06 90 SER A N 1
ATOM 675 C CA . SER A 1 90 ? -10.824 1.040 24.350 1.00 98.06 90 SER A CA 1
ATOM 676 C C . SER A 1 90 ? -11.264 1.190 22.900 1.00 98.06 90 SER A C 1
ATOM 678 O O . SER A 1 90 ? -10.804 2.088 22.191 1.00 98.06 90 SER A O 1
ATOM 680 N N . ARG A 1 91 ? -12.160 0.305 22.459 1.00 97.75 91 ARG A N 1
ATOM 681 C CA . ARG A 1 91 ? -12.748 0.342 21.117 1.00 97.75 91 ARG A CA 1
ATOM 682 C C . ARG A 1 91 ? -13.693 1.538 20.989 1.00 97.75 91 ARG A C 1
ATOM 684 O O . ARG A 1 91 ? -14.506 1.777 21.882 1.00 97.75 91 ARG A O 1
ATOM 691 N N . LEU A 1 92 ? -13.588 2.281 19.887 1.00 98.00 92 LEU A N 1
ATOM 692 C CA . LEU A 1 92 ? -14.400 3.478 19.651 1.00 98.00 92 LEU A CA 1
ATOM 693 C C . LEU A 1 92 ? -15.834 3.159 19.208 1.00 98.00 92 LEU A C 1
ATOM 695 O O . LEU A 1 92 ? -16.697 4.022 19.339 1.00 98.00 92 LEU A O 1
ATOM 699 N N . HIS A 1 93 ? -16.099 1.931 18.746 1.00 97.12 93 HIS A N 1
ATOM 700 C CA . HIS A 1 93 ? -17.408 1.491 18.253 1.00 97.12 93 HIS A CA 1
ATOM 701 C C . HIS A 1 93 ? -17.916 2.375 17.110 1.00 97.12 93 HIS A C 1
ATOM 703 O O . HIS A 1 93 ? -19.087 2.758 17.073 1.00 97.12 93 HIS A O 1
ATOM 709 N N . ILE A 1 94 ? -17.021 2.718 16.180 1.00 96.81 94 ILE A N 1
ATOM 710 C CA . ILE A 1 94 ? -17.384 3.521 15.014 1.00 96.81 94 ILE A CA 1
ATOM 711 C C . ILE A 1 94 ? -18.336 2.685 14.145 1.00 96.81 94 ILE A C 1
ATOM 713 O O . ILE A 1 94 ? -18.018 1.530 13.841 1.00 96.81 94 ILE A O 1
ATOM 717 N N . PRO A 1 95 ? -19.499 3.225 13.734 1.00 95.69 95 PRO A N 1
ATOM 718 C CA . PRO A 1 95 ? -20.402 2.498 12.857 1.00 95.69 95 PRO A CA 1
ATOM 719 C C . PRO A 1 95 ? -19.684 2.067 11.570 1.00 95.69 95 PRO A C 1
ATOM 721 O O . PRO A 1 95 ? -19.045 2.869 10.890 1.00 95.69 95 PRO A O 1
ATOM 724 N N . SER A 1 96 ? -19.751 0.768 11.261 1.00 92.25 96 SER A N 1
ATOM 725 C CA . SER A 1 96 ? -18.962 0.154 10.176 1.00 92.25 96 SER A CA 1
ATOM 726 C C . SER A 1 96 ? -19.196 0.780 8.795 1.00 92.25 96 SER A C 1
ATOM 728 O O . SER A 1 96 ? -18.319 0.750 7.935 1.00 92.25 96 SER A O 1
ATOM 730 N N . ASP A 1 97 ? -20.354 1.404 8.581 1.00 93.06 97 ASP A N 1
ATOM 731 C CA . ASP A 1 97 ? -20.712 2.082 7.339 1.00 93.06 97 ASP A CA 1
ATOM 732 C C . ASP A 1 97 ? -19.835 3.299 7.021 1.00 93.06 97 ASP A C 1
ATOM 734 O O . ASP A 1 97 ? -19.777 3.692 5.854 1.00 93.06 97 ASP A O 1
ATOM 738 N N . HIS A 1 98 ? -19.113 3.839 8.009 1.00 93.62 98 HIS A N 1
ATOM 739 C CA . HIS A 1 98 ? -18.097 4.871 7.798 1.00 93.62 98 HIS A CA 1
ATOM 740 C C . HIS A 1 98 ? -16.848 4.360 7.070 1.00 93.62 98 HIS A C 1
ATOM 742 O O . HIS A 1 98 ? -16.185 5.146 6.393 1.00 93.62 98 HIS A O 1
ATOM 748 N N . PHE A 1 99 ? -16.524 3.069 7.180 1.00 94.38 99 PHE A N 1
ATOM 749 C CA . PHE A 1 99 ? -15.340 2.485 6.540 1.00 94.38 99 PHE A CA 1
ATOM 750 C C . PHE A 1 99 ? -15.652 1.851 5.183 1.00 94.38 99 PHE A C 1
ATOM 752 O O . PHE A 1 99 ? -14.770 1.757 4.328 1.00 94.38 99 PHE A O 1
ATOM 759 N N . ILE A 1 100 ? -16.908 1.454 4.950 1.00 92.31 100 ILE A N 1
ATOM 760 C CA . ILE A 1 100 ? -17.328 0.777 3.719 1.00 92.31 100 ILE A CA 1
ATOM 761 C C . ILE A 1 100 ? -17.114 1.673 2.495 1.00 92.31 100 ILE A C 1
ATOM 763 O O . ILE A 1 100 ? -17.565 2.820 2.431 1.00 92.31 100 ILE A O 1
ATOM 767 N N . ARG A 1 101 ? -16.491 1.104 1.460 1.00 92.56 101 ARG A N 1
ATOM 768 C CA . ARG A 1 101 ? -16.374 1.755 0.156 1.00 92.56 101 ARG A CA 1
ATOM 769 C C . ARG A 1 101 ? -17.705 1.704 -0.600 1.00 92.56 101 ARG A C 1
ATOM 771 O O . ARG A 1 101 ? -18.322 0.651 -0.734 1.00 92.56 101 ARG A O 1
ATOM 778 N N . ARG A 1 102 ? -18.143 2.845 -1.136 1.00 91.75 102 ARG A N 1
ATOM 779 C CA . ARG A 1 102 ? -19.359 3.003 -1.950 1.00 91.75 102 ARG A CA 1
ATOM 780 C C . ARG A 1 102 ? -19.017 3.713 -3.257 1.00 91.75 102 ARG A C 1
ATOM 782 O O . ARG A 1 102 ? -18.871 4.938 -3.295 1.00 91.75 102 ARG A O 1
ATOM 789 N N . GLY A 1 103 ? -18.891 2.941 -4.335 1.00 89.25 103 GLY A N 1
ATOM 790 C CA . GLY A 1 103 ? -18.384 3.448 -5.611 1.00 89.25 103 GLY A CA 1
ATOM 791 C C . GLY A 1 103 ? -16.932 3.909 -5.466 1.00 89.25 103 GLY A C 1
ATOM 792 O O . GLY A 1 103 ? -16.077 3.129 -5.057 1.00 89.25 103 GLY A O 1
ATOM 793 N N . SER A 1 104 ? -16.661 5.182 -5.759 1.00 89.00 104 SER A N 1
ATOM 794 C CA . SER A 1 104 ? -15.330 5.796 -5.631 1.00 89.00 104 SER A CA 1
ATOM 795 C C . SER A 1 104 ? -15.046 6.432 -4.261 1.00 89.00 104 SER A C 1
ATOM 797 O O . SER A 1 104 ? -13.983 7.018 -4.072 1.00 89.00 104 SER A O 1
ATOM 799 N N . ARG A 1 105 ? -15.978 6.353 -3.299 1.00 90.31 105 ARG A N 1
ATOM 800 C CA . ARG A 1 105 ? -15.863 7.009 -1.982 1.00 90.31 105 ARG A CA 1
ATOM 801 C C . ARG A 1 105 ? -15.703 5.998 -0.854 1.00 90.31 105 ARG A C 1
ATOM 803 O O . ARG A 1 105 ? -16.309 4.932 -0.905 1.00 90.31 105 ARG A O 1
ATOM 810 N N . GLY A 1 106 ? -14.972 6.377 0.189 1.00 92.06 106 GLY A N 1
ATOM 811 C CA . GLY A 1 106 ? -14.733 5.528 1.358 1.00 92.06 106 GLY A CA 1
ATOM 812 C C . GLY A 1 106 ? -13.734 4.400 1.089 1.00 92.06 106 GLY A C 1
ATOM 813 O O . GLY A 1 106 ? -13.054 4.372 0.055 1.00 92.06 106 GLY A O 1
ATOM 814 N N . GLY A 1 107 ? -13.675 3.454 2.022 1.00 94.19 107 GLY A N 1
ATOM 815 C CA . GLY A 1 107 ? -12.591 2.482 2.122 1.00 94.19 107 GLY A CA 1
ATOM 816 C C . GLY A 1 107 ? -11.428 3.009 2.961 1.00 94.19 107 GLY A C 1
ATOM 817 O O . GLY A 1 107 ? -11.370 4.185 3.317 1.00 94.19 107 GLY A O 1
ATOM 818 N N . THR A 1 108 ? -10.491 2.119 3.266 1.00 96.19 108 THR A N 1
ATOM 819 C CA . THR A 1 108 ? -9.235 2.439 3.952 1.00 96.19 108 THR A CA 1
ATOM 820 C C . THR A 1 108 ? -8.079 1.988 3.074 1.00 96.19 108 THR A C 1
ATOM 822 O O . THR A 1 108 ? -8.166 0.916 2.479 1.00 96.19 108 THR A O 1
ATOM 825 N N . ILE A 1 109 ? -7.026 2.801 2.977 1.00 95.62 109 ILE A N 1
ATOM 826 C CA . ILE A 1 109 ? -5.844 2.529 2.150 1.00 95.62 109 ILE A CA 1
ATOM 827 C C . ILE A 1 109 ? -4.567 2.518 2.991 1.00 95.62 109 ILE A C 1
ATOM 829 O O . ILE A 1 109 ? -4.498 3.187 4.022 1.00 95.62 109 ILE A O 1
ATOM 833 N N . PHE A 1 110 ? -3.557 1.794 2.514 1.00 91.88 110 PHE A N 1
ATOM 834 C CA . PHE A 1 110 ? -2.160 2.049 2.854 1.00 91.88 110 PHE A CA 1
ATOM 835 C C . PHE A 1 110 ? -1.554 3.031 1.842 1.00 91.88 110 PHE A C 1
ATOM 837 O O . PHE A 1 110 ? -1.653 2.788 0.636 1.00 91.88 110 PHE A O 1
ATOM 844 N N . ASP A 1 111 ? -0.929 4.095 2.350 1.00 87.56 111 ASP A N 1
ATOM 845 C CA . ASP A 1 111 ? -0.200 5.140 1.611 1.00 87.56 111 ASP A CA 1
ATOM 846 C C . ASP A 1 111 ? 1.083 5.517 2.376 1.00 87.56 111 ASP A C 1
ATOM 848 O O . ASP A 1 111 ? 1.024 5.554 3.632 1.00 87.56 111 ASP A O 1
#

Secondary structure (DSSP, 8-state):
-PPTTSTT--------SSSTTSHHHHTGGGTTT-EEEEPPPSSS-TTS--EEEEGGGSPP-TT----PEE--TT--SEEE-----EETTEE----GGGTS-BTTB--EEE-

Organism: Parasponia andersonii (NCBI:txid3476)

Radius of gyration: 17.85 Å; Cα contacts (8 Å, |Δi|>4): 133; chains: 1; bounding box: 48×35×40 Å

Solvent-accessible surface area (backbone atoms only — not comparable to full-atom values): 7399 Å² total; per-residue (Å²): 133,88,77,79,65,60,94,85,47,74,91,75,82,88,49,70,47,72,39,83,84,6,54,41,52,68,46,36,79,62,12,63,78,39,71,49,73,45,83,66,77,94,76,85,68,78,87,62,83,62,50,78,34,41,33,83,68,46,76,91,66,86,87,74,84,86,76,68,75,46,78,60,90,88,54,34,63,47,26,40,86,64,73,71,55,65,59,97,87,43,69,67,75,56,66,57,75,72,36,49,60,58,90,96,40,67,47,41,71,67,131

Mean predicted aligned error: 6.32 Å